Protein AF-A0A8C9LT67-F1 (afdb_monomer_lite)

Radius of gyration: 29.34 Å; chains: 1; bounding box: 51×54×71 Å

Secondary structure (DSSP, 8-state):
-HHHHHHHHHHHHHHHH-TTS-HHHHHHHHHHHHHHS-HHHHHHHHHHHHHHHHHHHHHHHHHHTSHHHHHHHHHHHHHHHHHHHHHHHHHHHHHHHHTGGGS--

Structure (mmCIF, N/CA/C/O backbone):
data_AF-A0A8C9LT67-F1
#
_entry.id   AF-A0A8C9LT67-F1
#
loop_
_atom_site.group_PDB
_atom_site.id
_atom_site.type_symbol
_atom_site.label_atom_id
_atom_site.label_alt_id
_atom_site.label_comp_id
_atom_site.label_asym_id
_atom_site.label_entity_id
_atom_site.label_seq_id
_atom_site.pdbx_PDB_ins_code
_atom_site.Cartn_x
_atom_site.Cartn_y
_atom_site.Cartn_z
_atom_site.occupancy
_atom_site.B_iso_or_equiv
_atom_site.auth_seq_id
_atom_site.auth_comp_id
_atom_site.auth_asym_id
_atom_site.auth_atom_id
_atom_site.pdbx_PDB_model_num
ATOM 1 N N . LEU A 1 1 ? 1.116 -0.067 7.167 1.00 78.81 1 LEU A N 1
ATOM 2 C CA . LEU A 1 1 ? 1.341 -1.193 6.230 1.00 78.81 1 LEU A CA 1
ATOM 3 C C . LEU A 1 1 ? 0.889 -2.508 6.846 1.00 78.81 1 LEU A C 1
ATOM 5 O O . LEU A 1 1 ? 0.043 -3.161 6.251 1.00 78.81 1 LEU A O 1
ATOM 9 N N . SER A 1 2 ? 1.329 -2.795 8.075 1.00 89.75 2 SER A N 1
ATOM 10 C CA . SER A 1 2 ? 0.745 -3.821 8.950 1.00 89.75 2 SER A CA 1
ATOM 11 C C . SER A 1 2 ? -0.771 -3.640 9.123 1.00 89.75 2 SER A C 1
ATOM 13 O O . SER A 1 2 ? -1.530 -4.537 8.775 1.00 89.75 2 SER A O 1
ATOM 15 N N . TYR A 1 3 ? -1.226 -2.427 9.472 1.00 91.69 3 TYR A N 1
ATOM 16 C CA . TYR A 1 3 ? -2.662 -2.110 9.571 1.00 91.69 3 TYR A CA 1
ATOM 17 C C . TYR A 1 3 ? -3.462 -2.445 8.301 1.00 91.69 3 TYR A C 1
ATOM 19 O O . TYR A 1 3 ? -4.542 -3.009 8.390 1.00 91.69 3 TYR A O 1
ATOM 27 N N . MET A 1 4 ? -2.946 -2.129 7.108 1.00 92.12 4 MET A N 1
ATOM 28 C CA . MET A 1 4 ? -3.680 -2.364 5.852 1.00 92.12 4 MET A CA 1
ATOM 29 C C . MET A 1 4 ? -3.779 -3.853 5.491 1.00 92.12 4 MET A C 1
ATOM 31 O O . MET A 1 4 ? -4.705 -4.258 4.790 1.00 92.12 4 MET A O 1
ATOM 35 N N . ARG A 1 5 ? -2.824 -4.672 5.949 1.00 91.38 5 ARG A N 1
ATOM 36 C CA . ARG A 1 5 ? -2.883 -6.133 5.815 1.00 91.38 5 ARG A CA 1
ATOM 37 C C . ARG A 1 5 ? -3.892 -6.715 6.793 1.00 91.38 5 ARG A C 1
ATOM 39 O O . ARG A 1 5 ? -4.800 -7.423 6.368 1.00 91.38 5 ARG A O 1
ATOM 46 N N . TYR A 1 6 ? -3.788 -6.327 8.062 1.00 94.06 6 TYR A N 1
ATOM 47 C CA . TYR A 1 6 ? -4.758 -6.693 9.086 1.00 94.06 6 TYR A CA 1
ATOM 48 C C . TYR A 1 6 ? -6.187 -6.327 8.666 1.00 94.06 6 TYR A C 1
ATOM 50 O O . TYR A 1 6 ? -7.069 -7.185 8.650 1.00 94.06 6 TYR A O 1
ATOM 58 N N . SER A 1 7 ? -6.405 -5.073 8.251 1.00 93.81 7 SER A N 1
ATOM 59 C CA . SER A 1 7 ? -7.726 -4.570 7.882 1.00 93.81 7 SER A CA 1
ATOM 60 C C . SER A 1 7 ? -8.330 -5.378 6.741 1.00 93.81 7 SER A C 1
ATOM 62 O O . SER A 1 7 ? -9.500 -5.734 6.817 1.00 93.81 7 SER A O 1
ATOM 64 N N . ARG A 1 8 ? -7.533 -5.762 5.735 1.00 93.31 8 ARG A N 1
ATOM 65 C CA . ARG A 1 8 ? -7.967 -6.635 4.636 1.00 93.31 8 ARG A CA 1
ATOM 66 C C . ARG A 1 8 ? -8.408 -8.017 5.124 1.00 93.31 8 ARG A C 1
ATOM 68 O O . ARG A 1 8 ? -9.425 -8.512 4.645 1.00 93.31 8 ARG A O 1
ATOM 75 N N . ASN A 1 9 ? -7.682 -8.609 6.072 1.00 92.25 9 ASN A N 1
ATOM 76 C CA . ASN A 1 9 ? -7.989 -9.938 6.606 1.00 92.25 9 ASN A CA 1
ATOM 77 C C . ASN A 1 9 ? -9.303 -9.948 7.394 1.00 92.25 9 ASN A C 1
ATOM 79 O O . ASN A 1 9 ? -10.096 -10.881 7.277 1.00 92.25 9 ASN A O 1
ATOM 83 N N . VAL A 1 10 ? -9.566 -8.897 8.176 1.00 95.44 10 VAL A N 1
ATOM 84 C CA . VAL A 1 10 ? -10.775 -8.830 9.009 1.00 95.44 10 VAL A CA 1
ATOM 85 C C . VAL A 1 10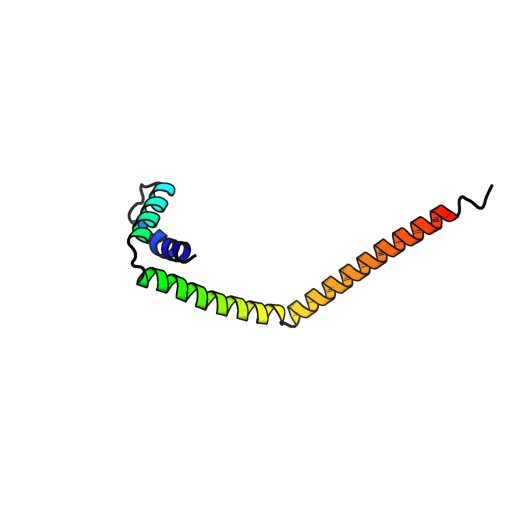 ? -11.971 -8.200 8.296 1.00 95.44 10 VAL A C 1
ATOM 87 O O . VAL A 1 10 ? -13.103 -8.424 8.721 1.00 95.44 10 VAL A O 1
ATOM 90 N N . TRP A 1 11 ? -11.755 -7.466 7.197 1.00 94.56 11 TRP A N 1
ATOM 91 C CA . TRP A 1 11 ? -12.793 -6.714 6.482 1.00 94.56 11 TRP A CA 1
ATOM 92 C C . TRP A 1 11 ? -14.006 -7.563 6.115 1.00 94.56 11 TRP A C 1
ATOM 94 O O . TRP A 1 11 ? -15.137 -7.190 6.422 1.00 94.56 11 TRP A O 1
ATOM 104 N N . ALA A 1 12 ? -13.781 -8.711 5.469 1.00 94.56 12 ALA A N 1
ATOM 105 C CA . ALA A 1 12 ? -14.864 -9.576 5.009 1.00 94.56 12 ALA A CA 1
ATOM 106 C C . ALA A 1 12 ? -15.722 -10.074 6.181 1.00 94.56 12 ALA A C 1
ATOM 108 O O . ALA A 1 12 ? -16.948 -10.015 6.113 1.00 94.56 12 ALA A O 1
ATOM 109 N N . ARG A 1 13 ? -15.073 -10.484 7.278 1.00 95.75 13 ARG A N 1
ATOM 110 C CA . ARG A 1 13 ? -15.741 -10.933 8.505 1.00 95.75 13 ARG A CA 1
ATOM 111 C C . ARG A 1 13 ? -16.548 -9.805 9.142 1.00 95.75 13 ARG A C 1
ATOM 113 O O . ARG A 1 13 ? -17.733 -9.979 9.391 1.00 95.75 13 ARG A O 1
ATOM 120 N N . VAL A 1 14 ? -15.929 -8.645 9.370 1.00 95.94 14 VAL A N 1
ATOM 121 C CA . VAL A 1 14 ? -16.591 -7.507 10.029 1.00 95.94 14 VAL A CA 1
ATOM 122 C C . VAL A 1 14 ? -17.767 -7.010 9.190 1.00 95.94 14 VAL A C 1
ATOM 124 O O . VAL A 1 14 ? -18.839 -6.778 9.737 1.00 95.94 14 VAL A O 1
ATOM 127 N N . LYS A 1 15 ? -17.617 -6.924 7.863 1.00 95.25 15 LYS A N 1
ATOM 128 C CA . LYS A 1 15 ? -18.706 -6.537 6.959 1.00 95.25 15 LYS A CA 1
ATOM 129 C C . LYS A 1 15 ? -19.851 -7.555 6.947 1.00 95.25 15 LYS A C 1
ATOM 131 O O . LYS A 1 15 ? -21.007 -7.156 6.909 1.00 95.25 15 LYS A O 1
ATOM 136 N N . ALA A 1 16 ? -19.547 -8.853 6.982 1.00 95.50 16 ALA A N 1
ATOM 137 C CA . ALA A 1 16 ? -20.568 -9.900 7.012 1.00 95.50 16 ALA A CA 1
ATOM 138 C C . ALA A 1 16 ? -21.353 -9.921 8.333 1.00 95.50 16 ALA A C 1
ATOM 140 O O . ALA A 1 16 ? -22.540 -10.221 8.330 1.00 95.50 16 ALA A O 1
ATOM 141 N N . SER A 1 17 ? -20.708 -9.578 9.450 1.00 95.19 17 SER A N 1
ATOM 142 C CA . SER A 1 17 ? -21.364 -9.475 10.759 1.00 95.19 17 SER A CA 1
ATOM 143 C C . SER A 1 17 ? -22.104 -8.151 10.984 1.00 95.19 17 SER A C 1
ATOM 145 O O . SER A 1 17 ? -22.832 -8.044 11.962 1.00 95.19 17 SER A O 1
ATOM 147 N N . ASN A 1 18 ? -21.919 -7.156 10.110 1.00 93.12 18 ASN A N 1
ATOM 148 C CA . ASN A 1 18 ? -22.482 -5.808 10.237 1.00 93.12 18 ASN A CA 1
ATOM 149 C C . ASN A 1 18 ? -23.025 -5.324 8.878 1.00 93.12 18 ASN A C 1
ATOM 151 O O . ASN A 1 18 ? -22.538 -4.346 8.306 1.00 93.12 18 ASN A O 1
ATOM 155 N N . THR A 1 19 ? -23.984 -6.060 8.309 1.00 92.81 19 THR A N 1
ATOM 156 C CA . THR A 1 19 ? -24.482 -5.840 6.934 1.00 92.81 19 THR A CA 1
ATOM 157 C C . THR A 1 19 ? -25.255 -4.533 6.741 1.00 92.81 19 THR A C 1
ATOM 159 O O . THR A 1 19 ? -25.452 -4.084 5.615 1.00 92.81 19 THR A O 1
ATOM 162 N N . ASP A 1 20 ? -25.709 -3.952 7.841 1.00 94.75 20 ASP A N 1
ATOM 163 C CA . ASP A 1 20 ? -26.528 -2.753 7.982 1.00 94.75 20 ASP A CA 1
ATOM 164 C C . ASP A 1 20 ? -25.702 -1.480 8.240 1.00 94.75 20 ASP A C 1
ATOM 166 O O . ASP A 1 20 ? -26.206 -0.371 8.053 1.00 94.75 20 ASP A O 1
ATOM 170 N N . LEU A 1 21 ? -24.422 -1.625 8.598 1.00 93.81 21 LEU A N 1
ATOM 171 C CA . LEU A 1 21 ? -23.523 -0.499 8.839 1.00 93.81 21 LEU A CA 1
ATOM 172 C C . LEU A 1 21 ? -22.940 0.075 7.546 1.00 93.81 21 LEU A C 1
ATOM 174 O O . LEU A 1 21 ? -22.645 -0.626 6.571 1.00 93.81 21 LEU A O 1
ATOM 178 N N . LYS A 1 22 ? -22.694 1.387 7.554 1.00 94.38 22 LYS A N 1
ATOM 179 C CA . LYS A 1 22 ? -22.011 2.072 6.455 1.00 94.38 22 LYS A CA 1
ATOM 180 C C . LYS A 1 22 ? -20.529 1.700 6.440 1.00 94.38 22 LYS A C 1
ATOM 182 O O . LYS A 1 22 ? -19.913 1.433 7.469 1.00 94.38 22 LYS A O 1
ATOM 187 N N . LEU A 1 23 ? -19.906 1.787 5.262 1.00 92.00 23 LEU A N 1
ATOM 188 C CA . LEU A 1 23 ? -18.480 1.468 5.078 1.00 92.00 23 LEU A CA 1
ATOM 189 C C . LEU A 1 23 ? -17.552 2.247 6.025 1.00 92.00 23 LEU A C 1
ATOM 191 O O . LEU A 1 23 ? -16.545 1.709 6.477 1.00 92.00 23 LEU A O 1
ATOM 195 N N . MET A 1 24 ? -17.896 3.499 6.339 1.00 93.50 24 MET A N 1
ATOM 196 C CA . MET A 1 24 ? -17.131 4.326 7.275 1.00 93.50 24 MET A CA 1
ATOM 197 C C . MET A 1 24 ? -17.189 3.780 8.709 1.00 93.50 24 MET A C 1
ATOM 199 O O . MET A 1 24 ? -16.172 3.748 9.393 1.00 93.50 24 MET A O 1
ATOM 203 N N . GLU A 1 25 ? -18.354 3.301 9.147 1.00 95.88 25 GLU A N 1
ATOM 204 C CA . GLU A 1 25 ? -18.552 2.720 10.480 1.00 95.88 25 GLU A CA 1
ATOM 205 C C . GLU A 1 25 ? -17.804 1.387 10.606 1.00 95.88 25 GLU A C 1
ATOM 207 O O . GLU A 1 25 ? -17.129 1.149 11.604 1.00 95.88 25 GLU A O 1
ATOM 212 N N . ILE A 1 26 ? -17.812 0.573 9.545 1.00 96.25 26 ILE A N 1
ATOM 213 C CA . ILE A 1 26 ? -16.991 -0.645 9.450 1.00 96.25 26 ILE A CA 1
ATOM 214 C C . ILE A 1 26 ? -15.496 -0.308 9.573 1.00 96.25 26 ILE A C 1
ATOM 216 O O . ILE A 1 26 ? -14.767 -0.987 10.297 1.00 96.25 26 ILE A O 1
ATOM 220 N N . GLY A 1 27 ? -15.032 0.756 8.907 1.00 94.88 27 GLY A N 1
ATOM 221 C CA . GLY A 1 27 ? -13.651 1.233 9.020 1.00 94.88 27 GLY A CA 1
ATOM 222 C C . GLY A 1 27 ? -13.272 1.637 10.449 1.00 94.88 27 GLY A C 1
ATOM 223 O O . GLY A 1 27 ? -12.186 1.288 10.911 1.00 94.88 27 GLY A O 1
ATOM 224 N N . ASN A 1 28 ? -14.184 2.299 11.167 1.00 96.44 28 ASN A N 1
ATOM 225 C CA . ASN A 1 28 ? -13.978 2.673 12.568 1.00 96.44 28 ASN A CA 1
ATOM 226 C C . ASN A 1 28 ? -13.868 1.442 13.480 1.00 96.44 28 ASN A C 1
ATOM 228 O O . ASN A 1 28 ? -12.976 1.395 14.324 1.00 96.44 28 ASN A O 1
ATOM 232 N N . ILE A 1 29 ? -14.719 0.428 13.279 1.00 96.75 29 ILE A N 1
ATOM 233 C CA . ILE A 1 29 ? -14.661 -0.831 14.039 1.00 96.75 29 ILE A CA 1
ATOM 234 C C . ILE A 1 29 ? -13.306 -1.513 13.837 1.00 96.75 29 ILE A C 1
ATOM 236 O O . ILE A 1 29 ? -12.641 -1.861 14.807 1.00 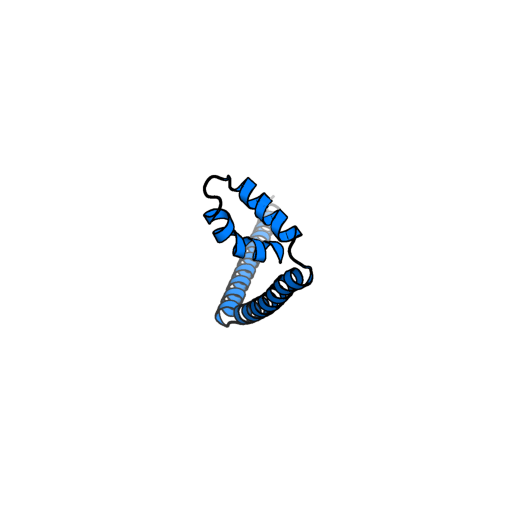96.75 29 ILE A O 1
ATOM 240 N N . ILE A 1 30 ? -12.862 -1.661 12.587 1.00 96.75 30 ILE A N 1
ATOM 241 C CA . ILE A 1 30 ? -11.578 -2.305 12.270 1.00 96.75 30 ILE A CA 1
ATOM 242 C C . ILE A 1 30 ? -10.398 -1.523 12.865 1.00 96.75 30 ILE A C 1
ATOM 244 O O . ILE A 1 30 ? -9.440 -2.131 13.341 1.00 96.75 30 ILE A O 1
ATOM 248 N N . GLY A 1 31 ? -10.471 -0.188 12.870 1.00 96.19 31 GLY A N 1
ATOM 249 C CA . GLY A 1 31 ? -9.481 0.668 13.523 1.00 96.19 31 GLY A CA 1
ATOM 250 C C . GLY A 1 31 ? -9.415 0.453 15.037 1.00 96.19 31 GLY A C 1
ATOM 251 O O . GLY A 1 31 ? -8.319 0.363 15.585 1.00 96.19 31 GLY A O 1
ATOM 252 N N . GLY A 1 32 ? -10.570 0.306 15.694 1.00 96.50 32 GLY A N 1
ATOM 253 C CA . GLY A 1 32 ? -10.653 -0.047 17.114 1.00 96.50 32 GLY A CA 1
ATOM 254 C C . GLY A 1 32 ? -10.053 -1.422 17.396 1.00 96.50 32 GLY A C 1
ATOM 255 O O . GLY A 1 32 ? -9.148 -1.534 18.215 1.00 96.50 32 GLY A O 1
ATOM 256 N N . MET A 1 33 ? -10.455 -2.438 16.625 1.00 95.81 33 MET A N 1
ATOM 257 C CA . MET A 1 33 ? -9.911 -3.792 16.760 1.00 95.81 33 MET A CA 1
ATOM 258 C C . MET A 1 33 ? -8.389 -3.817 16.591 1.00 95.81 33 MET A C 1
ATOM 260 O O . MET A 1 33 ? -7.713 -4.518 17.328 1.00 95.81 33 MET A O 1
ATOM 264 N N . TRP A 1 34 ? -7.834 -3.037 15.656 1.00 95.94 34 TRP A N 1
ATOM 265 C CA . TRP A 1 34 ? -6.383 -2.899 15.499 1.00 95.94 34 TRP A CA 1
ATOM 266 C C . TRP A 1 34 ? -5.702 -2.271 16.722 1.00 95.94 34 TRP A C 1
ATOM 268 O O . TRP A 1 34 ? -4.562 -2.617 17.031 1.00 95.94 34 TRP A O 1
ATOM 278 N N . GLY A 1 35 ? -6.379 -1.354 17.416 1.00 95.38 35 GLY A N 1
ATOM 279 C CA . GLY A 1 35 ? -5.917 -0.813 18.694 1.00 95.38 35 GLY A CA 1
ATOM 280 C C . GLY A 1 35 ? -5.702 -1.913 19.734 1.00 95.38 35 GLY A C 1
ATOM 281 O O . GLY A 1 35 ? -4.664 -1.906 20.393 1.00 95.38 35 GLY A O 1
ATOM 282 N N . ASP A 1 36 ? -6.616 -2.884 19.776 1.00 95.94 36 ASP A N 1
ATOM 283 C CA . ASP A 1 36 ? -6.639 -3.981 20.753 1.00 95.94 36 ASP A CA 1
ATOM 284 C C . ASP A 1 36 ? -5.696 -5.154 20.420 1.00 95.94 36 ASP A C 1
ATOM 286 O O . ASP A 1 36 ? -5.408 -5.971 21.292 1.00 95.94 36 ASP A O 1
ATOM 290 N N . VAL A 1 37 ? -5.203 -5.255 19.178 1.00 93.81 37 VAL A N 1
ATOM 291 C CA . VAL A 1 37 ? -4.206 -6.272 18.775 1.00 93.81 37 VAL A CA 1
ATOM 292 C C . VAL A 1 37 ? -2.902 -6.059 19.553 1.00 93.81 37 VAL A C 1
ATOM 294 O O . VAL A 1 37 ? -2.443 -4.915 19.676 1.00 93.81 37 VAL A O 1
ATOM 297 N N . THR A 1 38 ? -2.276 -7.134 20.042 1.00 95.00 38 THR A N 1
ATOM 298 C CA . THR A 1 38 ? -1.034 -7.012 20.825 1.00 95.00 38 THR A CA 1
ATOM 299 C C . THR A 1 38 ? 0.141 -6.571 19.957 1.00 95.00 38 THR A C 1
ATOM 301 O O . THR A 1 38 ? 0.122 -6.703 18.731 1.00 95.00 38 THR A O 1
ATOM 304 N N . ASP A 1 39 ? 1.190 -6.031 20.574 1.00 92.94 39 ASP A N 1
ATOM 305 C CA . ASP A 1 39 ? 2.364 -5.588 19.820 1.00 92.94 39 ASP A CA 1
ATOM 306 C C . ASP A 1 39 ? 3.080 -6.764 19.137 1.00 92.94 39 ASP A C 1
ATOM 308 O O . ASP A 1 39 ? 3.587 -6.603 18.028 1.00 92.94 39 ASP A O 1
ATOM 312 N N . GLU A 1 40 ? 3.044 -7.964 19.726 1.00 92.25 40 GLU A N 1
ATOM 313 C CA . GLU A 1 40 ? 3.578 -9.188 19.120 1.00 92.25 40 GLU A CA 1
ATOM 314 C C . GLU A 1 40 ? 2.818 -9.573 17.844 1.00 92.25 40 GLU A C 1
ATOM 316 O O . GLU A 1 40 ? 3.433 -9.822 16.806 1.00 92.25 40 GLU A O 1
ATOM 321 N N . GLU A 1 41 ? 1.484 -9.563 17.883 1.00 91.00 41 GLU A N 1
ATOM 322 C CA . GLU A 1 41 ? 0.653 -9.844 16.707 1.00 91.00 41 GLU A CA 1
ATOM 323 C C . GLU A 1 41 ? 0.824 -8.753 15.634 1.00 91.00 41 GLU A C 1
ATOM 325 O O . GLU A 1 41 ? 0.919 -9.038 14.438 1.00 91.00 41 GLU A O 1
ATOM 330 N N . LYS A 1 42 ? 0.924 -7.477 16.035 1.00 92.25 42 LYS A N 1
ATOM 331 C CA . LYS A 1 42 ? 1.231 -6.372 15.108 1.00 92.25 42 LYS A CA 1
ATOM 332 C C . LYS A 1 42 ? 2.597 -6.557 14.446 1.00 92.25 42 LYS A C 1
ATOM 334 O O . LYS A 1 42 ? 2.743 -6.226 13.263 1.00 92.25 42 LYS A O 1
ATOM 339 N N . GLN A 1 43 ? 3.576 -7.066 15.193 1.00 92.62 43 GLN A N 1
ATOM 340 C CA . GLN A 1 43 ? 4.923 -7.345 14.707 1.00 92.62 43 GLN A CA 1
ATOM 341 C C . GLN A 1 43 ? 4.926 -8.482 13.680 1.00 92.62 43 GLN A C 1
ATOM 343 O O . GLN A 1 43 ? 5.653 -8.394 12.694 1.00 92.62 43 GLN A O 1
ATOM 348 N N . GLU A 1 44 ? 4.074 -9.495 13.831 1.00 92.62 44 GLU A N 1
ATOM 349 C CA . GLU A 1 44 ? 3.916 -10.560 12.833 1.00 92.62 44 GLU A CA 1
ATOM 350 C C . GLU A 1 44 ? 3.500 -9.996 11.464 1.00 92.62 44 GLU A C 1
ATOM 352 O O . GLU A 1 44 ? 4.166 -10.247 10.458 1.00 92.62 44 GLU A O 1
ATOM 357 N N . TYR A 1 45 ? 2.504 -9.102 11.425 1.00 90.00 45 TYR A N 1
ATOM 358 C CA . TYR A 1 45 ? 2.105 -8.417 10.186 1.00 90.00 45 TYR A CA 1
ATOM 359 C C . TYR A 1 45 ? 3.212 -7.547 9.576 1.00 90.00 45 TYR A C 1
ATOM 361 O O . TYR A 1 45 ? 3.214 -7.291 8.364 1.00 90.00 45 TYR A O 1
ATOM 369 N N . LEU A 1 46 ? 4.119 -7.025 10.404 1.00 90.81 46 LEU A N 1
ATOM 370 C CA . LEU A 1 46 ? 5.279 -6.275 9.934 1.00 90.81 46 LEU A CA 1
ATOM 371 C C . LEU A 1 46 ? 6.321 -7.218 9.320 1.00 90.81 46 LEU A C 1
ATOM 373 O O . LEU A 1 46 ? 6.773 -6.966 8.204 1.00 90.81 46 LEU A O 1
ATOM 377 N N . ASN A 1 47 ? 6.621 -8.329 9.990 1.00 91.25 47 ASN A N 1
ATOM 378 C CA . ASN A 1 47 ? 7.564 -9.341 9.521 1.00 91.25 47 ASN A CA 1
ATOM 379 C C . ASN A 1 47 ? 7.108 -9.962 8.191 1.00 91.25 47 ASN A C 1
ATOM 381 O O . ASN A 1 47 ? 7.892 -10.048 7.247 1.00 91.25 47 ASN A O 1
ATOM 385 N N . GLU A 1 48 ? 5.825 -10.321 8.066 1.00 88.81 48 GLU A N 1
ATOM 386 C CA . GLU A 1 48 ? 5.244 -10.806 6.806 1.00 88.81 48 GLU A CA 1
ATOM 387 C C . GLU A 1 48 ? 5.404 -9.792 5.667 1.00 88.81 48 GLU A C 1
ATOM 389 O O . GLU A 1 48 ? 5.686 -10.148 4.516 1.00 88.81 48 GLU A O 1
ATOM 394 N N . TYR A 1 49 ? 5.201 -8.506 5.971 1.00 88.94 49 TYR A N 1
ATOM 395 C CA . TYR A 1 49 ? 5.404 -7.448 4.993 1.00 88.94 49 TYR A CA 1
ATOM 396 C 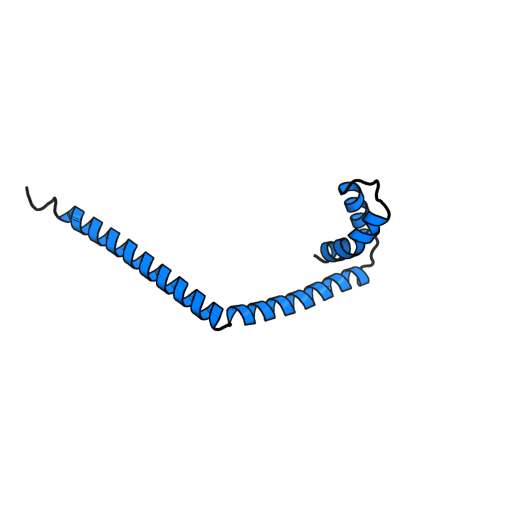C . TYR A 1 49 ? 6.867 -7.373 4.552 1.00 88.94 49 TYR A C 1
ATOM 398 O O . TYR A 1 49 ? 7.118 -7.285 3.349 1.00 88.94 49 TYR A O 1
ATOM 406 N N . GLU A 1 50 ? 7.811 -7.402 5.489 1.00 90.56 50 GLU A N 1
ATOM 407 C CA . GLU A 1 50 ? 9.238 -7.350 5.175 1.00 90.56 50 GLU A CA 1
ATOM 408 C C . GLU A 1 50 ? 9.675 -8.549 4.333 1.00 90.56 50 GLU A C 1
ATOM 410 O O . GLU A 1 50 ? 10.347 -8.354 3.319 1.00 90.56 50 GLU A O 1
ATOM 415 N N . ALA A 1 51 ? 9.199 -9.753 4.660 1.00 90.75 51 ALA A N 1
ATOM 416 C CA . ALA A 1 51 ? 9.429 -10.954 3.860 1.00 90.75 51 ALA A CA 1
ATOM 417 C C . ALA A 1 51 ? 8.890 -10.792 2.427 1.00 90.75 51 ALA A C 1
ATOM 419 O O . ALA A 1 51 ? 9.639 -10.924 1.458 1.00 90.75 51 ALA A O 1
ATOM 420 N N . THR A 1 52 ? 7.625 -10.376 2.279 1.00 89.00 52 THR A N 1
ATOM 421 C CA . THR A 1 52 ? 7.019 -10.151 0.951 1.00 89.00 52 THR A CA 1
ATOM 422 C C . THR A 1 52 ? 7.764 -9.063 0.164 1.00 89.00 52 THR A C 1
ATOM 424 O O . THR A 1 52 ? 7.875 -9.121 -1.059 1.00 89.00 52 THR A O 1
ATOM 427 N N . LYS A 1 53 ? 8.265 -8.023 0.843 1.00 90.00 53 LYS A N 1
ATOM 428 C CA . LYS A 1 53 ? 9.010 -6.929 0.206 1.00 90.00 53 LYS A CA 1
ATOM 429 C C . LYS A 1 53 ? 10.327 -7.427 -0.386 1.00 90.00 53 LYS A C 1
ATOM 431 O O . LYS A 1 53 ? 10.703 -6.975 -1.466 1.00 90.00 53 LYS A O 1
ATOM 436 N N . ILE A 1 54 ? 11.021 -8.330 0.307 1.00 92.19 54 ILE A N 1
ATOM 437 C CA . ILE A 1 54 ? 12.251 -8.956 -0.193 1.00 92.19 54 ILE A CA 1
ATOM 438 C C . ILE A 1 54 ? 11.937 -9.755 -1.461 1.00 92.19 54 ILE A C 1
ATOM 440 O O . ILE A 1 54 ? 12.549 -9.500 -2.496 1.00 92.19 54 ILE A O 1
ATOM 444 N N . GLU A 1 55 ? 10.914 -10.612 -1.423 1.00 91.25 55 GLU A N 1
ATOM 445 C CA . GLU A 1 55 ? 10.475 -11.402 -2.584 1.00 91.25 55 GLU A CA 1
ATOM 446 C C . GLU A 1 55 ? 10.089 -10.527 -3.784 1.00 91.25 55 GLU A C 1
ATOM 448 O O . GLU A 1 55 ? 10.484 -10.805 -4.920 1.00 91.25 55 GLU A O 1
ATOM 453 N N . TYR A 1 56 ? 9.347 -9.440 -3.545 1.00 90.56 56 TYR A N 1
ATOM 454 C CA . TYR A 1 56 ? 8.992 -8.476 -4.586 1.00 90.56 56 TYR A CA 1
ATOM 455 C C . TYR A 1 56 ? 10.238 -7.829 -5.191 1.00 90.56 56 TYR A C 1
ATOM 457 O O . TYR A 1 56 ? 10.375 -7.772 -6.411 1.00 90.56 56 TYR A O 1
ATOM 465 N N . ASN A 1 57 ? 11.163 -7.363 -4.351 1.00 91.69 57 ASN A N 1
ATOM 466 C CA . ASN A 1 57 ? 12.394 -6.735 -4.818 1.00 91.69 57 ASN A CA 1
ATOM 467 C C . ASN A 1 57 ? 13.243 -7.701 -5.649 1.00 91.69 57 ASN A C 1
ATOM 469 O O . ASN A 1 57 ? 13.790 -7.299 -6.676 1.00 91.69 57 ASN A O 1
ATOM 473 N N . ASP A 1 58 ? 13.343 -8.963 -5.244 1.00 91.81 58 ASP A N 1
ATOM 474 C CA . ASP A 1 58 ? 14.094 -9.967 -5.993 1.00 91.81 58 ASP A CA 1
ATOM 475 C C . ASP A 1 58 ? 13.400 -10.321 -7.312 1.00 91.81 58 ASP A C 1
ATOM 477 O O . ASP A 1 58 ? 14.050 -10.346 -8.360 1.00 91.81 58 ASP A O 1
ATOM 481 N N . SER A 1 59 ? 12.073 -10.453 -7.306 1.00 89.69 59 SER A N 1
ATOM 482 C CA . SER A 1 59 ? 11.275 -10.637 -8.525 1.00 89.69 59 SER A CA 1
ATOM 483 C C . SER A 1 59 ? 11.437 -9.463 -9.496 1.00 89.69 59 SER A C 1
ATOM 485 O O . SER A 1 59 ? 11.586 -9.663 -10.701 1.00 89.69 59 SER A O 1
ATOM 487 N N . MET A 1 60 ? 11.483 -8.232 -8.982 1.00 88.50 60 MET A N 1
ATOM 488 C CA . MET A 1 60 ? 11.710 -7.034 -9.790 1.00 88.50 60 MET A CA 1
ATOM 489 C C . MET A 1 60 ? 13.115 -6.989 -10.388 1.00 88.50 60 MET A C 1
ATOM 491 O O . MET A 1 60 ? 13.259 -6.617 -11.552 1.00 88.50 60 MET A O 1
ATOM 495 N N . LYS A 1 61 ? 14.151 -7.407 -9.650 1.00 87.19 61 LYS A N 1
ATOM 496 C CA . LYS A 1 61 ? 15.505 -7.545 -10.216 1.00 87.19 61 LYS A CA 1
ATOM 497 C C . LYS A 1 61 ? 15.517 -8.556 -11.357 1.00 87.19 61 LYS A C 1
ATOM 499 O O . LYS A 1 61 ? 16.090 -8.274 -12.404 1.00 87.19 61 LYS A O 1
ATOM 504 N N . VAL A 1 62 ? 14.870 -9.710 -11.182 1.00 85.44 62 VAL A N 1
ATOM 505 C CA . VAL A 1 62 ? 14.765 -10.734 -12.235 1.00 85.44 62 VAL A CA 1
ATOM 506 C C . VAL A 1 62 ? 14.037 -10.181 -13.459 1.00 85.44 62 VAL A C 1
ATOM 508 O O . VAL A 1 62 ? 14.515 -10.345 -14.579 1.00 85.44 62 VAL A O 1
ATOM 511 N N . TYR A 1 63 ? 12.923 -9.475 -13.257 1.00 84.94 63 TYR A N 1
ATOM 512 C CA . TYR A 1 63 ? 12.178 -8.839 -14.339 1.00 84.94 63 TYR A CA 1
ATOM 513 C C . TYR A 1 63 ? 13.028 -7.812 -15.100 1.00 84.94 63 TYR A C 1
ATOM 515 O O . TYR A 1 63 ? 13.095 -7.862 -16.329 1.00 84.94 63 TYR A O 1
ATOM 523 N N . HIS A 1 64 ? 13.731 -6.927 -14.388 1.00 82.75 64 HIS A N 1
ATOM 524 C CA . HIS A 1 64 ? 14.600 -5.922 -15.003 1.00 82.75 64 HIS A CA 1
ATOM 525 C C . HIS A 1 64 ? 15.810 -6.526 -15.724 1.00 82.75 64 HIS A C 1
ATOM 527 O O . HIS A 1 64 ? 16.207 -6.028 -16.773 1.00 82.75 64 HIS A O 1
ATOM 533 N N . ASN A 1 65 ? 16.356 -7.627 -15.208 1.00 79.00 65 ASN A N 1
ATOM 534 C CA . ASN A 1 65 ? 17.465 -8.347 -15.831 1.00 79.00 65 ASN A CA 1
ATOM 535 C C . ASN A 1 65 ? 17.010 -9.313 -16.936 1.00 79.00 65 ASN A C 1
ATOM 537 O O . ASN A 1 65 ? 17.843 -9.989 -17.542 1.00 79.00 65 ASN A O 1
ATOM 541 N N . SER A 1 66 ? 15.704 -9.414 -17.204 1.00 87.19 66 SER A N 1
ATOM 542 C CA . SER A 1 66 ? 15.205 -10.293 -18.256 1.00 87.19 66 SER A CA 1
ATOM 543 C C . SER A 1 66 ? 15.677 -9.808 -19.638 1.00 87.19 66 SER A C 1
ATOM 545 O O . SER A 1 66 ? 15.654 -8.601 -19.910 1.00 87.19 66 SER A O 1
ATOM 547 N N . PRO A 1 67 ? 16.058 -10.720 -20.555 1.00 83.38 67 PRO A N 1
ATOM 548 C CA . PRO A 1 67 ? 16.517 -10.348 -21.897 1.00 83.38 67 PRO A CA 1
ATOM 549 C C . PRO A 1 67 ? 15.499 -9.505 -22.671 1.00 83.38 67 PRO A C 1
ATOM 551 O O . PRO A 1 67 ? 15.868 -8.623 -23.442 1.00 83.38 67 PRO A O 1
ATOM 554 N N . THR A 1 68 ? 14.209 -9.746 -22.435 1.00 83.25 68 THR A N 1
ATOM 555 C CA . THR A 1 68 ? 13.101 -9.011 -23.050 1.00 83.25 68 THR A CA 1
ATOM 556 C C . THR A 1 68 ? 12.990 -7.582 -22.531 1.00 83.25 68 THR A C 1
ATOM 558 O O . THR A 1 68 ? 12.803 -6.663 -23.326 1.00 83.25 68 THR A O 1
ATOM 561 N N . HIS A 1 69 ? 13.135 -7.366 -21.217 1.00 85.00 69 HIS A N 1
ATOM 562 C CA . HIS A 1 69 ? 13.119 -6.018 -20.650 1.00 85.00 69 HIS A CA 1
ATOM 563 C C . HIS A 1 69 ? 14.361 -5.234 -21.075 1.00 85.00 69 HIS A C 1
ATOM 565 O O . HIS A 1 69 ? 14.243 -4.089 -21.501 1.00 85.00 69 HIS A O 1
ATOM 571 N N . PHE A 1 70 ? 15.535 -5.867 -21.044 1.00 86.06 70 PHE A N 1
ATOM 572 C CA . PHE A 1 70 ? 16.780 -5.253 -21.497 1.00 86.06 70 PHE A CA 1
ATOM 573 C C . PHE A 1 70 ? 16.718 -4.833 -22.973 1.00 86.06 70 PHE A C 1
ATOM 575 O O . PHE A 1 70 ? 17.063 -3.701 -23.308 1.00 86.06 70 PHE A O 1
ATOM 582 N N . ALA A 1 71 ? 16.210 -5.703 -23.855 1.00 87.50 71 ALA A N 1
ATOM 583 C CA . ALA A 1 71 ? 16.023 -5.378 -25.268 1.00 87.50 71 ALA A CA 1
ATOM 584 C C . ALA A 1 71 ? 15.058 -4.199 -25.472 1.00 87.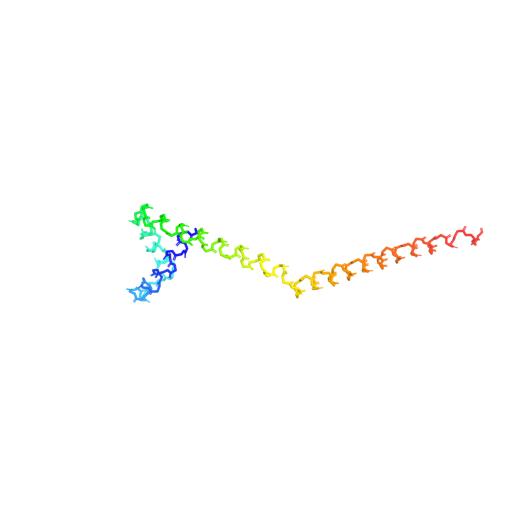50 71 ALA A C 1
ATOM 586 O O . ALA A 1 71 ? 15.341 -3.307 -26.271 1.00 87.50 71 ALA A O 1
ATOM 587 N N . TYR A 1 72 ? 13.953 -4.163 -24.719 1.00 90.38 72 TYR A N 1
ATOM 588 C CA . TYR A 1 72 ? 13.009 -3.046 -24.744 1.00 90.38 72 TYR A CA 1
ATOM 589 C C . TYR A 1 72 ? 13.653 -1.731 -24.286 1.00 90.38 72 TYR A C 1
ATOM 591 O O . TYR A 1 72 ? 13.528 -0.723 -24.978 1.00 90.38 72 TYR A O 1
ATOM 599 N N . ILE A 1 73 ? 14.365 -1.734 -23.154 1.00 91.75 73 ILE A N 1
ATOM 600 C CA . ILE A 1 73 ? 15.040 -0.537 -22.635 1.00 91.75 73 ILE A CA 1
ATOM 601 C C . ILE A 1 73 ? 16.082 -0.027 -23.629 1.00 91.75 73 ILE A C 1
ATOM 603 O O . ILE A 1 73 ? 16.100 1.167 -23.917 1.00 91.75 73 ILE A O 1
ATOM 607 N N . ASN A 1 74 ? 16.893 -0.914 -24.211 1.00 91.19 74 ASN A N 1
ATOM 608 C CA . ASN A 1 74 ? 17.860 -0.513 -25.229 1.00 91.19 74 ASN A CA 1
ATOM 609 C C . ASN A 1 74 ? 17.168 0.102 -26.445 1.00 91.19 74 ASN A C 1
ATOM 611 O O . ASN A 1 74 ? 17.543 1.191 -26.862 1.00 91.19 74 ASN A O 1
ATOM 615 N N . ALA A 1 75 ? 16.136 -0.550 -26.990 1.00 92.75 75 ALA A N 1
ATOM 616 C CA . ALA A 1 75 ? 15.395 -0.023 -28.135 1.00 92.75 75 ALA A CA 1
ATOM 617 C C . ALA A 1 75 ? 14.761 1.348 -27.839 1.00 92.75 75 ALA A C 1
ATOM 619 O O . ALA A 1 75 ? 14.812 2.241 -28.683 1.00 92.75 75 ALA A O 1
ATOM 620 N N . LYS A 1 76 ? 14.216 1.533 -26.630 1.00 94.31 76 LYS A N 1
ATOM 621 C CA . LYS A 1 76 ? 13.673 2.814 -26.163 1.00 94.31 76 LYS A CA 1
ATOM 622 C C . LYS A 1 76 ? 14.753 3.897 -26.122 1.00 94.31 76 LYS A C 1
ATOM 624 O O . LYS A 1 76 ? 14.538 4.967 -26.676 1.00 94.31 76 LYS A O 1
ATOM 629 N N . ASN A 1 77 ? 15.909 3.609 -25.524 1.00 94.62 77 ASN A N 1
ATOM 630 C CA . ASN A 1 77 ? 17.013 4.567 -25.423 1.00 94.62 77 ASN A CA 1
ATOM 631 C C . ASN A 1 77 ? 17.561 4.938 -26.811 1.00 94.62 77 ASN A C 1
ATOM 633 O O . ASN A 1 77 ? 17.754 6.113 -27.092 1.00 94.62 77 ASN A O 1
ATOM 637 N N . TYR A 1 78 ? 17.718 3.963 -27.716 1.00 93.94 78 TYR A N 1
ATOM 638 C CA . TYR A 1 78 ? 18.106 4.239 -29.104 1.00 93.94 78 TYR A CA 1
ATOM 639 C C . TYR A 1 78 ? 17.104 5.154 -29.817 1.00 93.94 78 TYR A C 1
ATOM 641 O O . TYR A 1 78 ? 17.508 6.054 -30.548 1.00 93.94 78 TYR A O 1
ATOM 649 N N . ALA A 1 79 ? 15.801 4.939 -29.624 1.00 94.38 79 ALA A N 1
ATOM 650 C CA . ALA A 1 79 ? 14.779 5.803 -30.207 1.00 94.38 79 ALA A CA 1
ATOM 651 C C . ALA A 1 79 ? 14.827 7.224 -29.619 1.00 94.38 79 ALA A C 1
ATOM 653 O O . ALA A 1 79 ? 14.702 8.192 -30.365 1.00 94.38 79 ALA A O 1
ATOM 654 N N . GLU A 1 80 ? 15.042 7.355 -28.308 1.00 93.19 80 GLU A N 1
ATOM 655 C CA . GLU A 1 80 ? 15.212 8.647 -27.630 1.00 93.19 80 GLU A CA 1
ATOM 656 C C . GLU A 1 80 ? 16.448 9.397 -28.143 1.00 93.19 80 GLU A C 1
ATOM 658 O O . GLU A 1 80 ? 16.340 10.579 -28.468 1.00 93.19 80 GLU A O 1
ATOM 663 N N . ASP A 1 81 ? 17.578 8.707 -28.317 1.00 93.88 81 ASP A N 1
ATOM 664 C CA . ASP A 1 81 ? 18.794 9.286 -28.892 1.00 93.88 81 ASP A CA 1
ATOM 665 C C . ASP A 1 81 ? 18.555 9.760 -30.328 1.00 93.88 81 ASP A C 1
ATOM 667 O O . ASP A 1 81 ? 18.905 10.886 -30.677 1.00 93.88 81 ASP A O 1
ATOM 671 N N . ILE A 1 82 ? 17.911 8.944 -31.170 1.00 93.00 82 ILE A N 1
ATOM 672 C CA . ILE A 1 82 ? 17.582 9.327 -32.553 1.00 93.00 82 ILE A CA 1
ATOM 673 C C . ILE A 1 82 ? 16.691 10.571 -32.575 1.00 93.00 82 ILE A C 1
ATOM 675 O O .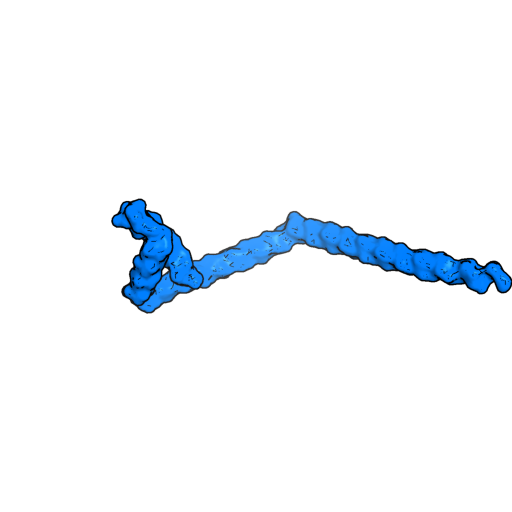 ILE A 1 82 ? 16.942 11.485 -33.362 1.00 93.00 82 ILE A O 1
ATOM 679 N N . LEU A 1 83 ? 15.670 10.630 -31.717 1.00 92.19 83 LEU A N 1
ATOM 680 C CA . LEU A 1 83 ? 14.802 11.801 -31.606 1.00 92.19 83 LEU A CA 1
ATOM 681 C C . LEU A 1 83 ? 15.587 13.031 -31.147 1.00 92.19 83 LEU A C 1
ATOM 683 O O . LEU A 1 83 ? 15.407 14.108 -31.712 1.00 92.19 83 LEU A O 1
ATOM 687 N N . PHE A 1 84 ? 16.490 12.874 -30.182 1.00 92.56 84 PHE A N 1
ATOM 688 C CA . PHE A 1 84 ? 17.349 13.953 -29.709 1.00 92.56 84 PHE A CA 1
ATOM 689 C C . PHE A 1 84 ? 18.268 14.476 -30.821 1.00 92.56 84 PHE A C 1
ATOM 691 O O . PHE A 1 84 ? 18.307 15.680 -31.072 1.00 92.56 84 PHE A O 1
ATOM 698 N N . TYR A 1 85 ? 18.936 13.587 -31.561 1.00 90.12 85 TYR A N 1
ATOM 699 C CA . TYR A 1 85 ? 19.759 13.965 -32.711 1.00 90.12 85 TYR A CA 1
ATOM 700 C C . TYR A 1 85 ? 18.941 14.601 -33.837 1.00 90.12 85 TYR A C 1
ATOM 702 O O . TYR A 1 85 ? 19.416 15.540 -34.470 1.00 90.12 85 TYR A O 1
ATOM 710 N N . PHE A 1 86 ? 17.715 14.136 -34.082 1.00 90.25 86 PHE A N 1
ATOM 711 C CA . PHE A 1 86 ? 16.832 14.725 -35.085 1.00 90.25 86 PHE A CA 1
ATOM 712 C C . PHE A 1 86 ? 16.403 16.148 -34.704 1.00 90.25 86 PHE A C 1
ATOM 714 O O . PHE A 1 86 ? 16.441 17.045 -35.545 1.00 90.25 86 PHE A O 1
ATOM 721 N N . ILE A 1 87 ? 16.056 16.373 -33.433 1.00 86.81 87 ILE A N 1
ATOM 722 C CA . ILE A 1 87 ? 15.726 17.703 -32.904 1.00 86.81 87 ILE A CA 1
ATOM 723 C C . ILE A 1 87 ? 16.940 18.632 -33.017 1.00 86.81 87 ILE A C 1
ATOM 725 O O . ILE A 1 87 ? 16.823 19.720 -33.578 1.00 86.81 87 ILE A O 1
ATOM 729 N N . LEU A 1 88 ? 18.120 18.184 -32.576 1.00 83.94 88 LEU A N 1
ATOM 730 C CA . LEU A 1 88 ? 19.356 18.966 -32.681 1.00 83.94 88 LEU A CA 1
ATOM 731 C C . LEU A 1 88 ? 19.730 19.280 -34.131 1.00 83.94 88 LEU A C 1
ATOM 733 O O . LEU A 1 88 ? 20.168 20.390 -34.434 1.00 83.94 88 LEU A O 1
ATOM 737 N N . PHE A 1 89 ? 19.555 18.325 -35.045 1.00 84.81 89 PHE A N 1
ATOM 738 C CA . PHE A 1 89 ? 19.790 18.549 -36.467 1.00 84.81 89 PHE A CA 1
ATOM 739 C C . PHE A 1 89 ? 18.829 19.601 -37.024 1.00 84.81 89 PHE A C 1
ATOM 741 O O . PHE A 1 89 ? 19.263 20.514 -37.723 1.00 84.81 89 PHE A O 1
ATOM 748 N N . PHE A 1 90 ? 17.543 19.528 -36.675 1.00 79.12 90 PHE A N 1
ATOM 749 C CA . PHE A 1 90 ? 16.554 20.509 -37.112 1.00 79.12 90 PHE A CA 1
ATOM 750 C C . PHE A 1 90 ? 16.851 21.915 -36.568 1.00 79.12 90 PHE A C 1
ATOM 752 O O . PHE A 1 90 ? 16.788 22.885 -37.323 1.00 79.12 90 PHE A O 1
ATOM 759 N N . GLU A 1 91 ? 17.258 22.040 -35.303 1.00 73.50 91 GLU A N 1
ATOM 760 C CA . GLU A 1 91 ? 17.707 23.318 -34.737 1.00 73.50 91 GLU A CA 1
ATOM 761 C C . GLU A 1 91 ? 18.967 23.843 -35.433 1.00 73.50 91 GLU A C 1
ATOM 763 O O . GLU A 1 91 ? 19.025 25.015 -35.802 1.00 73.50 91 GLU A O 1
ATOM 768 N N . THR A 1 92 ? 19.947 22.977 -35.699 1.00 71.94 92 THR A N 1
ATOM 769 C CA . THR A 1 92 ? 21.195 23.355 -36.382 1.00 71.94 92 THR A CA 1
ATOM 770 C C . THR A 1 92 ? 20.931 23.824 -37.817 1.00 71.94 92 THR A C 1
ATOM 772 O O . THR A 1 92 ? 21.500 24.820 -38.265 1.00 71.94 92 THR A O 1
ATOM 775 N N . VAL A 1 93 ? 20.028 23.156 -38.542 1.00 68.69 93 VAL A N 1
ATOM 776 C CA . VAL A 1 93 ? 19.619 23.549 -39.900 1.00 68.69 93 VAL A CA 1
ATOM 777 C C . VAL A 1 93 ? 18.796 24.841 -39.884 1.00 68.69 93 VAL A C 1
ATOM 779 O O . VAL A 1 93 ? 18.982 25.683 -40.762 1.00 68.69 93 VAL A O 1
ATOM 782 N N . SER A 1 94 ? 17.935 25.042 -38.881 1.00 63.88 94 SER A N 1
ATOM 783 C CA . SER A 1 94 ? 17.177 26.288 -38.690 1.00 63.88 94 SER A CA 1
ATOM 784 C C . SER A 1 94 ? 18.106 27.482 -38.419 1.00 63.88 94 SER A C 1
ATOM 786 O O . SER A 1 94 ? 17.990 28.530 -39.060 1.00 63.88 94 SER A O 1
ATOM 788 N N . LEU A 1 95 ? 19.115 27.295 -37.560 1.00 59.78 95 LEU A N 1
ATOM 789 C CA . LEU A 1 95 ? 20.169 28.283 -37.310 1.00 59.78 95 LEU A CA 1
ATOM 790 C C . LEU A 1 95 ? 20.979 28.580 -38.583 1.00 59.78 95 LEU A C 1
ATOM 792 O O . LEU A 1 95 ? 21.274 29.741 -38.864 1.00 59.78 95 LEU A O 1
ATOM 796 N N . CYS A 1 96 ? 21.273 27.568 -39.404 1.00 60.03 96 CYS A N 1
ATOM 797 C CA . CYS A 1 96 ? 22.002 27.740 -40.663 1.00 60.03 96 CYS A CA 1
ATOM 798 C C . CYS A 1 96 ? 21.187 28.504 -41.730 1.00 60.03 96 CYS A C 1
ATOM 800 O O . CYS A 1 96 ? 21.730 29.382 -42.400 1.00 60.03 96 CYS A O 1
ATOM 802 N N . HIS A 1 97 ? 19.873 28.261 -41.839 1.00 54.12 97 HIS A N 1
ATOM 803 C CA . HIS A 1 97 ? 18.994 29.012 -42.751 1.00 54.12 97 HIS A CA 1
ATOM 804 C C . HIS A 1 97 ? 18.824 30.483 -42.344 1.00 54.12 97 HIS A C 1
ATOM 806 O O . HIS A 1 97 ? 18.717 31.348 -43.212 1.00 54.12 97 HIS A O 1
ATOM 812 N N . SER A 1 98 ? 18.859 30.793 -41.044 1.00 56.31 98 SER A N 1
ATOM 813 C CA . SER A 1 98 ? 18.816 32.183 -40.565 1.00 56.31 98 SER A CA 1
ATOM 814 C C . SER A 1 98 ? 20.073 33.000 -40.920 1.00 56.31 98 SER A C 1
ATOM 816 O O . SER A 1 98 ? 20.025 34.229 -40.927 1.00 56.31 98 SER A O 1
ATOM 818 N N . GLY A 1 99 ? 21.178 32.333 -41.283 1.00 52.91 99 GLY A N 1
ATOM 819 C CA . GLY A 1 99 ? 22.438 32.959 -41.696 1.00 52.91 99 GLY A CA 1
ATOM 820 C C . GLY A 1 99 ? 22.542 33.313 -43.185 1.00 52.91 99 GLY A C 1
ATOM 821 O O . GLY A 1 99 ? 23.457 34.041 -43.567 1.00 52.91 99 GLY A O 1
ATOM 822 N N . TRP A 1 100 ? 21.624 32.846 -44.041 1.00 44.88 100 TRP A N 1
ATOM 823 C CA . TRP A 1 100 ? 21.673 33.113 -45.490 1.00 44.88 100 TRP A CA 1
ATOM 824 C C . TRP A 1 100 ? 20.907 34.362 -45.941 1.00 44.88 100 TRP A C 1
ATOM 826 O O . TRP A 1 100 ? 21.122 34.835 -47.055 1.00 44.88 100 TRP A O 1
ATOM 836 N N . SER A 1 101 ? 20.109 34.979 -45.068 1.00 48.50 101 SER A N 1
ATOM 837 C CA . SER A 1 101 ? 19.457 36.265 -45.367 1.00 48.50 101 SER A CA 1
ATOM 838 C C . SER A 1 101 ? 20.384 37.486 -45.232 1.00 48.50 101 SER A C 1
ATOM 840 O O . SER A 1 101 ? 19.937 38.601 -45.474 1.00 48.50 101 SER A O 1
ATOM 842 N N . ALA A 1 102 ? 21.658 37.309 -44.853 1.00 52.31 102 ALA A N 1
ATOM 843 C CA . ALA A 1 102 ? 22.595 38.410 -44.578 1.00 52.31 102 ALA A CA 1
ATOM 844 C C . ALA A 1 102 ? 23.736 38.584 -45.610 1.00 52.31 102 ALA A C 1
ATOM 846 O O . ALA A 1 102 ? 24.625 39.399 -45.387 1.00 52.31 102 ALA A O 1
ATOM 847 N N . VAL A 1 103 ? 23.736 37.849 -46.733 1.00 52.34 103 VAL A N 1
ATOM 848 C CA . VAL A 1 103 ? 24.753 37.976 -47.813 1.00 52.34 103 VAL A CA 1
ATOM 849 C C . VAL A 1 103 ? 24.148 38.369 -49.176 1.00 52.34 103 VAL A C 1
ATOM 851 O O . VAL A 1 103 ? 24.853 38.481 -50.174 1.00 52.34 103 VAL A O 1
ATOM 854 N N . ALA A 1 104 ? 22.849 38.670 -49.228 1.00 46.59 104 ALA A N 1
ATOM 855 C CA . ALA A 1 104 ? 22.207 39.265 -50.400 1.00 46.59 104 ALA A CA 1
ATOM 856 C C . ALA A 1 104 ? 21.574 40.611 -50.018 1.00 46.59 104 ALA A C 1
ATOM 858 O O . ALA A 1 104 ? 20.387 40.682 -49.705 1.00 46.59 104 ALA A O 1
ATOM 859 N N . GLY A 1 105 ? 22.392 41.664 -50.009 1.00 39.84 105 GLY A N 1
ATOM 860 C CA . GLY A 1 105 ? 21.982 43.048 -49.771 1.00 39.84 105 GLY A CA 1
ATOM 861 C C . GLY A 1 105 ? 23.148 44.000 -49.943 1.00 39.84 105 GLY A C 1
ATOM 862 O O . GLY A 1 105 ? 24.034 43.966 -49.065 1.00 39.84 105 GLY A O 1
#

Organism: NCBI:txid591936

Foldseek 3Di:
DLLVVQCVVCVVVLCVVCVPDDPVVSVVVSVVVVVVDDPVRSVVSVVVVVVVVVVVVVVVVCVCPDPVNVVVVVVVVVVVVVVVVVVVVVVVVVVVVVVVVPPPD

pLDDT: mean 86.43, std 13.36, range [39.84, 96.75]

InterPro domains:
  IPR009071 High mobility group box domain [PF00505] (2-63)
  IPR009071 High mobility group box domain [PS50118] (1-64)
  IPR036910 High mobility group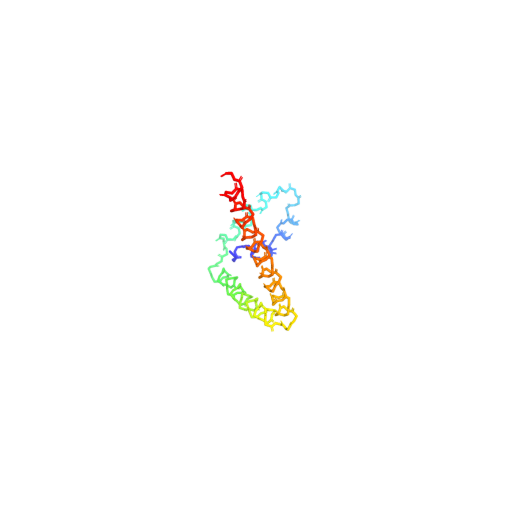 box domain superfamily [G3DSA:1.10.30.10] (1-81)
  IPR036910 High mobility group box domain superfamily [SSF47095] (2-72)

Sequence (105 aa):
LSYMRYSRNVWARVKASNTDLKLMEIGNIIGGMWGDVTDEEKQEYLNEYEATKIEYNDSMKVYHNSPTHFAYINAKNYAEDILFYFILFFETVSLCHSGWSAVAG